Protein AF-A0A377M1M0-F1 (afdb_monomer)

Structure (mmCIF, N/CA/C/O backbone):
data_AF-A0A377M1M0-F1
#
_entry.id   AF-A0A377M1M0-F1
#
loop_
_atom_site.group_PDB
_atom_site.id
_atom_site.type_symbol
_atom_site.label_atom_id
_atom_site.label_alt_id
_atom_site.label_comp_id
_atom_site.label_asym_id
_atom_site.label_entity_id
_atom_site.label_seq_id
_atom_site.pdbx_PDB_ins_code
_atom_site.Cartn_x
_atom_site.Cartn_y
_atom_site.Cartn_z
_atom_site.occupancy
_atom_site.B_iso_or_equiv
_atom_site.auth_seq_id
_atom_site.auth_comp_id
_atom_site.auth_asym_id
_atom_site.auth_atom_id
_atom_site.pdbx_PDB_model_num
ATOM 1 N N . MET A 1 1 ? -0.284 17.470 27.346 1.00 36.12 1 MET A N 1
ATOM 2 C CA . MET A 1 1 ? -0.744 18.557 26.455 1.00 36.12 1 MET A CA 1
ATOM 3 C C . MET A 1 1 ? -0.262 18.228 25.042 1.00 36.12 1 MET A C 1
ATOM 5 O O . MET A 1 1 ? 0.861 18.524 24.699 1.00 36.12 1 MET A O 1
ATOM 9 N N . SER A 1 2 ? -0.933 17.340 24.313 1.00 43.78 2 SER A N 1
ATOM 10 C CA . SER A 1 2 ? -1.703 17.769 23.141 1.00 43.78 2 SER A CA 1
ATOM 11 C C . SER A 1 2 ? -2.743 16.694 22.801 1.00 43.78 2 SER A C 1
ATOM 13 O O . SER A 1 2 ? -2.502 15.784 22.018 1.00 43.78 2 SER A O 1
ATOM 15 N N . ARG A 1 3 ? -3.908 16.762 23.454 1.00 44.81 3 ARG A N 1
ATOM 16 C CA . ARG A 1 3 ? -5.092 15.951 23.111 1.00 44.81 3 ARG A CA 1
ATOM 17 C C . ARG A 1 3 ? -6.030 16.687 22.131 1.00 44.81 3 ARG A C 1
ATOM 19 O O . ARG A 1 3 ? -7.158 16.258 21.938 1.00 44.81 3 ARG A O 1
ATOM 26 N N . GLY A 1 4 ? -5.575 17.794 21.526 1.00 47.69 4 GLY A N 1
ATOM 27 C CA . GLY A 1 4 ? -6.423 18.719 20.755 1.00 47.69 4 GLY A CA 1
ATOM 28 C C . GLY A 1 4 ? -6.347 18.587 19.230 1.00 47.69 4 GLY A C 1
ATOM 29 O O . GLY A 1 4 ? -7.365 18.729 18.563 1.00 47.69 4 GLY A O 1
ATOM 30 N N . LEU A 1 5 ? -5.180 18.270 18.655 1.00 53.62 5 LEU A N 1
ATOM 31 C CA . LEU A 1 5 ? -5.014 18.240 17.189 1.00 53.62 5 LEU A CA 1
ATOM 32 C C . LEU A 1 5 ? -5.493 16.926 16.547 1.00 53.62 5 LEU A C 1
ATOM 34 O O . LEU A 1 5 ? -5.970 16.929 15.416 1.00 53.62 5 LEU A O 1
ATOM 38 N N . TRP A 1 6 ? -5.411 15.810 17.279 1.00 53.88 6 TRP A N 1
ATOM 39 C CA . TRP A 1 6 ? -5.625 14.465 16.725 1.00 53.88 6 TRP A CA 1
ATOM 40 C C . TRP A 1 6 ? -7.099 14.047 16.612 1.00 53.88 6 TRP A C 1
ATOM 42 O O . TRP A 1 6 ? -7.426 13.162 15.828 1.00 53.88 6 TRP A O 1
ATOM 52 N N . LYS A 1 7 ? -7.997 14.672 17.386 1.00 54.25 7 LYS A N 1
ATOM 53 C CA . LYS A 1 7 ? -9.420 14.290 17.451 1.00 54.25 7 LYS A CA 1
ATOM 54 C C . LYS A 1 7 ? -10.343 15.193 16.618 1.00 54.25 7 LYS A C 1
ATOM 56 O O . LYS A 1 7 ? -11.479 14.812 16.374 1.00 54.25 7 LYS A O 1
ATOM 61 N N . ASN A 1 8 ? -9.866 16.366 16.184 1.00 56.62 8 ASN A N 1
ATOM 62 C CA . ASN A 1 8 ? -10.703 17.381 15.529 1.00 56.62 8 ASN A CA 1
ATOM 63 C C . ASN A 1 8 ? -10.410 17.581 14.034 1.00 56.62 8 ASN A C 1
ATOM 65 O O . ASN A 1 8 ? -11.229 18.169 13.338 1.00 56.62 8 ASN A O 1
ATOM 69 N N . ASN A 1 9 ? -9.264 17.120 13.518 1.00 65.44 9 ASN A N 1
ATOM 70 C CA . ASN A 1 9 ? -8.882 17.412 12.138 1.00 65.44 9 ASN A CA 1
ATOM 71 C C . ASN A 1 9 ? -8.710 16.14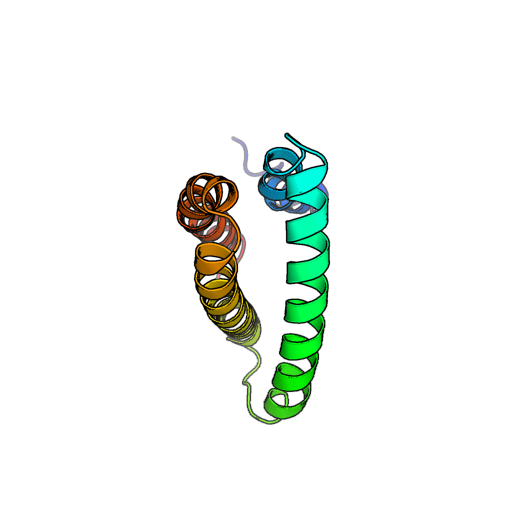2 11.291 1.00 65.44 9 ASN A C 1
ATOM 73 O O . ASN A 1 9 ? -7.625 15.565 11.216 1.00 65.44 9 ASN A O 1
ATOM 77 N N . SER A 1 10 ? -9.793 15.733 10.618 1.00 63.28 10 SER A N 1
ATOM 78 C CA . SER A 1 10 ? -9.780 14.643 9.623 1.00 63.28 10 SER A CA 1
ATOM 79 C C . SER A 1 10 ? -8.761 14.883 8.501 1.00 63.28 10 SER A C 1
ATOM 81 O O . SER A 1 10 ? -8.203 13.926 7.967 1.00 63.28 10 SER A O 1
ATOM 83 N N . ALA A 1 11 ? -8.446 16.147 8.188 1.00 66.00 11 ALA A N 1
ATOM 84 C CA . ALA A 1 11 ? -7.466 16.477 7.158 1.00 66.00 11 ALA A CA 1
ATOM 85 C C . ALA A 1 11 ? -6.055 15.980 7.510 1.00 66.00 11 ALA A C 1
ATOM 87 O O . ALA A 1 11 ? -5.318 15.571 6.618 1.00 66.00 11 ALA A O 1
ATOM 88 N N . LEU A 1 12 ? -5.690 15.943 8.799 1.00 64.69 12 LEU A N 1
ATOM 89 C CA . LEU A 1 12 ? -4.385 15.439 9.234 1.00 64.69 12 LEU A CA 1
ATOM 90 C C . LEU A 1 12 ? -4.282 13.920 9.018 1.00 64.69 12 LEU A C 1
ATOM 92 O O . LEU A 1 12 ? -3.269 13.429 8.530 1.00 64.69 12 LEU A O 1
ATOM 96 N N . VAL A 1 13 ? -5.360 13.181 9.306 1.00 65.44 13 VAL A N 1
ATOM 97 C CA . VAL A 1 13 ? -5.433 11.722 9.099 1.00 65.44 13 VAL A CA 1
ATOM 98 C C . VAL A 1 13 ? -5.330 11.376 7.612 1.00 65.44 13 VAL A C 1
ATOM 100 O O . VAL A 1 13 ? -4.635 10.431 7.240 1.00 65.44 13 VAL A O 1
ATOM 103 N N . GLN A 1 14 ? -5.961 12.175 6.750 1.00 68.31 14 GLN A N 1
ATOM 104 C CA . GLN A 1 14 ? -5.896 11.990 5.303 1.00 68.31 14 GLN A CA 1
ATOM 105 C C . GLN A 1 14 ? -4.513 12.349 4.736 1.00 68.31 14 GLN A C 1
ATOM 107 O O . GLN A 1 14 ? -4.010 11.625 3.882 1.00 68.31 14 GLN A O 1
ATOM 112 N N . LEU A 1 15 ? -3.848 13.389 5.259 1.00 67.81 15 LEU A N 1
ATOM 113 C CA . LEU A 1 15 ? -2.478 13.748 4.867 1.00 67.81 15 LEU A CA 1
ATOM 114 C C . LEU A 1 15 ? -1.460 12.648 5.211 1.00 67.81 15 LEU A C 1
ATOM 116 O O . LEU A 1 15 ? -0.605 12.322 4.390 1.00 67.81 15 LEU A O 1
ATOM 120 N N . LEU A 1 16 ? -1.560 12.046 6.402 1.00 65.56 16 LEU A N 1
ATOM 121 C CA . LEU A 1 16 ? -0.654 10.968 6.817 1.00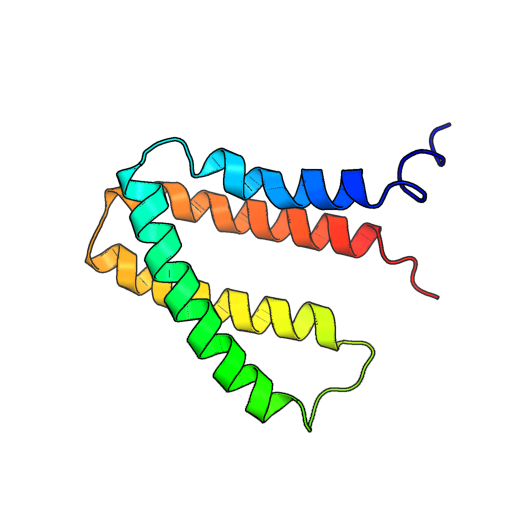 65.56 16 LEU A CA 1
ATOM 122 C C . LEU A 1 16 ? -0.872 9.678 6.007 1.00 65.56 16 LEU A C 1
ATOM 124 O O . LEU A 1 16 ? 0.091 8.960 5.739 1.00 65.56 16 LEU A O 1
ATOM 128 N N . GLY A 1 17 ? -2.102 9.411 5.556 1.00 67.81 17 GLY A N 1
ATOM 129 C CA . GLY A 1 17 ? -2.407 8.303 4.644 1.00 67.81 17 GLY A CA 1
ATOM 130 C C . GLY A 1 17 ? -1.907 8.508 3.205 1.00 67.81 17 GLY A C 1
ATOM 131 O O . GLY A 1 17 ? -1.783 7.537 2.463 1.00 67.81 17 GLY A O 1
ATOM 132 N N . LEU A 1 18 ? -1.591 9.749 2.812 1.00 70.12 18 LEU A N 1
ATOM 133 C CA . LEU A 1 18 ? -1.107 10.111 1.471 1.00 70.12 18 LEU A CA 1
ATOM 134 C C . LEU A 1 18 ? 0.427 10.081 1.337 1.00 70.12 18 LEU A C 1
ATOM 136 O O . LEU A 1 18 ? 0.933 10.067 0.218 1.00 70.12 18 LEU A O 1
ATOM 140 N N . CYS A 1 19 ? 1.182 10.018 2.438 1.00 71.00 19 CYS A N 1
ATOM 141 C CA . CYS A 1 19 ? 2.645 9.856 2.430 1.00 71.00 19 CYS A CA 1
ATOM 142 C C . CYS A 1 19 ? 3.175 8.774 1.446 1.00 71.00 19 CYS A C 1
ATOM 144 O O . CYS A 1 19 ? 4.110 9.073 0.698 1.00 71.00 19 CYS A O 1
ATOM 146 N N . PRO A 1 20 ? 2.576 7.565 1.329 1.00 66.81 20 PRO A N 1
ATOM 147 C CA . PRO A 1 20 ? 2.999 6.575 0.327 1.00 66.81 20 PRO A CA 1
ATOM 148 C C . PRO A 1 20 ? 2.842 7.039 -1.130 1.00 66.81 20 PRO A C 1
ATOM 150 O O . PRO A 1 20 ? 3.636 6.648 -1.984 1.00 66.81 20 PRO A O 1
ATOM 153 N N . LEU A 1 21 ? 1.846 7.879 -1.432 1.00 70.44 21 LEU A N 1
ATOM 154 C CA . LEU A 1 21 ? 1.644 8.430 -2.778 1.00 70.44 21 LEU A CA 1
ATOM 155 C C . LEU A 1 21 ? 2.723 9.457 -3.133 1.00 70.44 21 LEU A C 1
ATOM 157 O O . LEU A 1 21 ? 3.163 9.506 -4.276 1.00 70.44 21 LEU A O 1
ATOM 161 N N . LEU A 1 22 ? 3.192 10.229 -2.151 1.00 72.75 22 LEU A N 1
ATOM 162 C CA . LEU A 1 22 ? 4.301 11.170 -2.338 1.00 72.75 22 LEU A CA 1
ATOM 163 C C . LEU A 1 22 ? 5.652 10.454 -2.507 1.00 72.75 22 LEU A C 1
ATOM 165 O O . LEU A 1 22 ? 6.545 10.962 -3.180 1.00 72.75 22 LEU A O 1
ATOM 169 N N . ALA A 1 23 ? 5.809 9.258 -1.934 1.00 72.62 23 ALA A N 1
ATOM 170 C CA . ALA A 1 23 ? 7.027 8.462 -2.081 1.00 72.62 23 ALA A CA 1
ATOM 171 C C . ALA A 1 23 ? 7.168 7.817 -3.476 1.00 72.62 23 ALA A C 1
ATOM 173 O O . ALA A 1 23 ? 8.286 7.648 -3.963 1.00 72.62 23 ALA A O 1
ATOM 174 N N . VAL A 1 24 ? 6.058 7.467 -4.144 1.00 71.12 24 VAL A N 1
ATOM 175 C CA . VAL A 1 24 ? 6.097 6.771 -5.448 1.00 71.12 24 VAL A CA 1
ATOM 176 C C . VAL A 1 24 ? 6.288 7.707 -6.650 1.00 71.12 24 VAL A C 1
ATOM 178 O O . VAL A 1 24 ? 6.598 7.254 -7.751 1.00 71.12 24 VAL A O 1
ATOM 181 N N . THR A 1 25 ? 6.169 9.023 -6.458 1.00 75.19 25 THR A N 1
ATOM 182 C CA . THR A 1 25 ? 6.330 10.031 -7.523 1.00 75.19 25 THR A CA 1
ATOM 183 C C . THR A 1 25 ? 7.782 10.323 -7.920 1.00 75.19 25 THR A C 1
ATOM 185 O O . THR A 1 25 ? 8.023 11.216 -8.725 1.00 75.19 25 THR A O 1
ATOM 188 N N . SER A 1 26 ? 8.763 9.575 -7.407 1.00 78.00 26 SER A N 1
ATOM 189 C CA . SER A 1 26 ? 10.186 9.767 -7.729 1.00 78.00 26 SER A CA 1
ATOM 190 C C . SER A 1 26 ? 10.535 9.507 -9.202 1.00 78.00 26 SER A C 1
ATOM 192 O O . SER A 1 26 ? 11.560 9.984 -9.686 1.00 78.00 26 SER A O 1
ATOM 194 N N . THR A 1 27 ? 9.713 8.758 -9.945 1.00 79.62 27 THR A N 1
ATOM 195 C CA . THR A 1 27 ? 9.928 8.494 -11.378 1.00 79.62 27 THR A CA 1
ATOM 196 C C . THR A 1 27 ? 8.599 8.304 -12.110 1.00 79.62 27 THR A C 1
ATOM 198 O O . THR A 1 27 ? 7.757 7.515 -11.679 1.00 79.62 27 THR A O 1
ATOM 201 N N . ALA A 1 28 ? 8.425 8.975 -13.255 1.00 79.69 28 ALA A N 1
ATOM 202 C CA . ALA A 1 28 ? 7.188 8.924 -14.043 1.00 79.69 28 ALA A CA 1
ATOM 203 C C . ALA A 1 28 ? 6.843 7.502 -14.527 1.00 79.69 28 ALA A C 1
ATOM 205 O O . ALA A 1 28 ? 5.687 7.087 -14.482 1.00 79.69 28 ALA A O 1
ATOM 206 N N . THR A 1 29 ? 7.850 6.724 -14.923 1.00 80.00 29 THR A N 1
ATOM 207 C CA . THR A 1 29 ? 7.689 5.341 -15.396 1.00 80.00 29 THR A CA 1
ATOM 208 C C . THR A 1 29 ? 7.156 4.414 -14.298 1.00 80.00 29 THR A C 1
ATOM 210 O O . THR A 1 29 ? 6.299 3.571 -14.559 1.00 80.00 29 THR A O 1
ATOM 213 N N . ASN A 1 30 ? 7.598 4.617 -13.052 1.00 75.31 30 ASN A N 1
ATOM 214 C CA . ASN A 1 30 ? 7.165 3.821 -11.900 1.00 75.31 30 ASN A CA 1
ATOM 215 C C . ASN A 1 30 ? 5.734 4.180 -11.484 1.00 75.31 30 ASN A C 1
ATOM 217 O O . ASN A 1 30 ? 4.924 3.292 -11.219 1.00 75.31 30 ASN A O 1
ATOM 221 N N . ALA A 1 31 ? 5.408 5.476 -11.481 1.00 79.00 31 ALA A N 1
ATOM 222 C CA . ALA A 1 31 ? 4.072 5.964 -11.156 1.00 79.00 31 ALA A CA 1
ATOM 223 C C . ALA A 1 31 ? 3.014 5.480 -12.165 1.00 79.00 31 ALA A C 1
ATOM 225 O O . ALA A 1 31 ? 1.927 5.067 -11.761 1.00 79.00 31 ALA A O 1
ATOM 226 N N . LEU A 1 32 ? 3.339 5.461 -13.464 1.00 82.56 32 LEU A N 1
ATOM 227 C CA . LEU A 1 32 ? 2.444 4.946 -14.508 1.00 82.56 32 LEU A CA 1
ATOM 228 C C . LEU A 1 32 ? 2.214 3.434 -14.385 1.00 82.56 32 LEU A C 1
ATOM 230 O O . LEU A 1 32 ? 1.070 2.982 -14.464 1.00 82.56 32 LEU A O 1
ATOM 234 N N . GLY A 1 33 ? 3.273 2.657 -14.132 1.00 81.94 33 GLY A N 1
ATOM 235 C CA . GLY A 1 33 ? 3.160 1.213 -13.907 1.00 81.94 33 GLY A CA 1
ATOM 236 C C . GLY A 1 33 ? 2.310 0.879 -12.677 1.00 81.94 33 GLY A C 1
ATOM 237 O O . GLY A 1 33 ? 1.430 0.020 -12.743 1.00 81.94 33 GLY A O 1
ATOM 238 N N . LEU A 1 34 ? 2.505 1.609 -11.573 1.00 79.69 34 LEU A N 1
ATOM 239 C CA . LEU A 1 34 ? 1.714 1.430 -10.355 1.00 79.69 34 LEU A CA 1
ATOM 240 C C . LEU A 1 34 ? 0.254 1.883 -10.536 1.00 79.69 34 LEU A C 1
ATOM 242 O O . LEU A 1 34 ? -0.654 1.231 -10.024 1.00 79.69 34 LEU A O 1
ATOM 246 N N . GLY A 1 35 ? 0.002 2.965 -11.276 1.00 84.19 35 GLY A N 1
ATOM 247 C CA . GLY A 1 35 ? -1.348 3.467 -11.559 1.00 84.19 35 GLY A CA 1
ATOM 24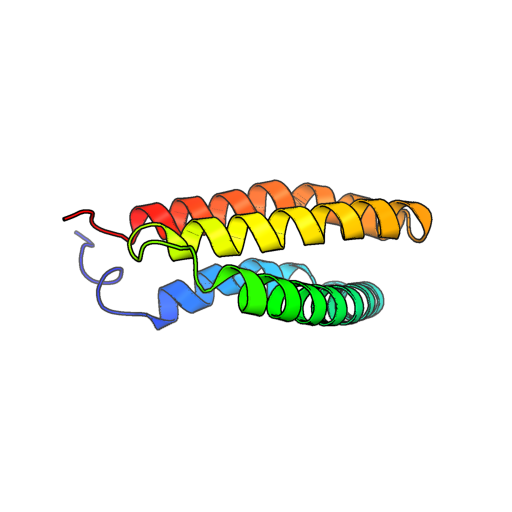8 C C . GLY A 1 35 ? -2.188 2.495 -12.394 1.00 84.19 35 GLY A C 1
ATOM 249 O O . GLY A 1 35 ? -3.346 2.227 -12.066 1.00 84.19 35 GLY A O 1
ATOM 250 N N . LEU A 1 36 ? -1.593 1.900 -13.432 1.00 84.75 36 LEU A N 1
ATOM 251 C CA . LEU A 1 36 ? -2.246 0.860 -14.239 1.00 84.75 36 LEU A CA 1
ATOM 252 C C . LEU A 1 36 ? -2.462 -0.433 -13.443 1.00 84.75 36 LEU A C 1
ATOM 254 O O . LEU A 1 36 ? -3.530 -1.039 -13.509 1.00 84.75 36 LEU A O 1
ATOM 258 N N . ALA A 1 37 ? -1.480 -0.836 -12.635 1.00 83.25 37 ALA A N 1
ATOM 259 C CA . ALA A 1 37 ? -1.619 -2.006 -11.775 1.00 83.25 37 ALA A CA 1
ATOM 260 C C . ALA A 1 37 ? -2.734 -1.822 -10.729 1.00 83.25 37 ALA A C 1
ATOM 262 O O . ALA A 1 37 ? -3.576 -2.700 -10.549 1.00 83.25 37 ALA A O 1
ATOM 263 N N . THR A 1 38 ? -2.781 -0.669 -10.055 1.00 83.56 38 THR A N 1
ATOM 264 C CA . THR A 1 38 ? -3.772 -0.395 -9.003 1.00 83.56 38 THR A CA 1
ATOM 265 C C . THR A 1 38 ? -5.183 -0.232 -9.551 1.00 83.56 38 THR A C 1
ATOM 267 O O . THR A 1 38 ? -6.113 -0.706 -8.908 1.00 83.56 38 THR A O 1
ATOM 270 N N . THR A 1 39 ? -5.368 0.353 -10.739 1.00 89.44 39 THR A N 1
ATOM 271 C CA . THR A 1 39 ? -6.695 0.414 -11.382 1.00 89.44 39 THR A CA 1
ATOM 272 C C . THR A 1 39 ? -7.248 -0.980 -11.667 1.00 89.44 39 THR A C 1
ATOM 274 O O . THR A 1 39 ? -8.389 -1.248 -11.293 1.00 89.44 39 THR A O 1
ATOM 277 N N . LEU A 1 40 ? -6.428 -1.892 -12.205 1.00 87.81 40 LEU A N 1
ATOM 278 C CA . LEU A 1 40 ? -6.807 -3.295 -12.419 1.00 87.81 40 LEU A CA 1
ATOM 279 C C . LEU A 1 40 ? -7.150 -4.018 -11.106 1.00 87.81 40 LEU A C 1
ATOM 281 O O . LEU A 1 40 ? -8.189 -4.682 -11.007 1.00 87.81 40 LEU A O 1
ATOM 285 N N . VAL A 1 41 ? -6.321 -3.848 -10.072 1.00 87.19 41 VAL A N 1
ATOM 286 C CA . VAL A 1 41 ? -6.562 -4.420 -8.736 1.00 87.19 41 VAL A CA 1
ATOM 287 C C . VAL A 1 41 ? -7.865 -3.901 -8.135 1.00 87.19 41 VAL A C 1
ATOM 289 O O . VAL A 1 41 ? -8.641 -4.688 -7.587 1.00 87.19 41 VAL A O 1
ATOM 292 N N . LEU A 1 42 ? -8.137 -2.597 -8.243 1.00 87.00 42 LEU A N 1
ATOM 293 C CA . LEU A 1 42 ? -9.340 -1.991 -7.678 1.00 87.00 42 LEU A CA 1
ATOM 294 C C . LEU A 1 42 ? -10.600 -2.519 -8.369 1.00 87.00 42 LEU A C 1
ATOM 296 O O . LEU A 1 42 ? -11.576 -2.828 -7.689 1.00 87.00 42 LEU A O 1
ATOM 300 N N . THR A 1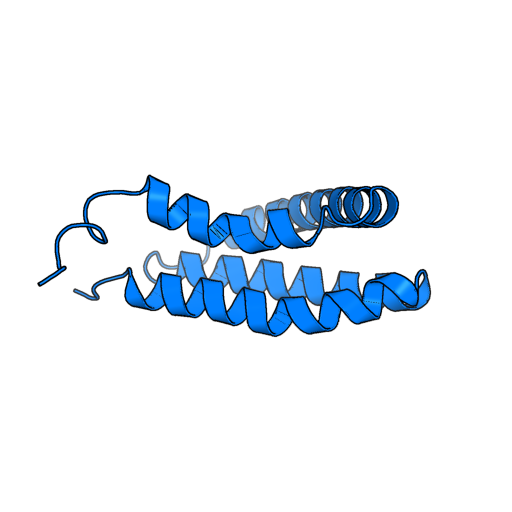 43 ? -10.571 -2.682 -9.697 1.00 91.38 43 THR A N 1
ATOM 301 C CA . THR A 1 43 ? -11.685 -3.284 -10.446 1.00 91.38 43 THR A CA 1
ATOM 302 C C . THR A 1 43 ? -11.960 -4.723 -10.020 1.00 91.38 43 THR A C 1
ATOM 304 O O . THR A 1 43 ? -13.113 -5.061 -9.752 1.00 91.38 43 THR A O 1
ATOM 307 N N . LEU A 1 44 ? -10.921 -5.554 -9.878 1.00 88.69 44 LEU A N 1
ATOM 308 C CA . LEU A 1 44 ? -11.064 -6.938 -9.409 1.00 88.69 44 LEU A CA 1
ATOM 309 C C . LEU A 1 44 ? -11.584 -6.996 -7.969 1.00 88.69 44 LEU A C 1
ATOM 311 O O . LEU A 1 44 ? -12.475 -7.781 -7.652 1.00 88.69 44 LEU A O 1
ATOM 315 N N . THR A 1 45 ? -11.066 -6.129 -7.100 1.00 86.56 45 THR A N 1
ATOM 316 C CA . THR A 1 45 ? -11.458 -6.095 -5.689 1.00 86.56 45 THR A CA 1
ATOM 317 C C . THR A 1 45 ? -12.898 -5.617 -5.522 1.00 86.56 45 THR A C 1
ATOM 319 O O . THR A 1 45 ? -13.641 -6.210 -4.746 1.00 86.56 45 THR A O 1
ATOM 322 N N . ASN A 1 46 ? -13.342 -4.611 -6.282 1.00 88.44 46 ASN A N 1
ATOM 323 C CA . ASN A 1 46 ? -14.745 -4.189 -6.277 1.00 88.44 46 ASN A CA 1
ATOM 324 C C . ASN A 1 46 ? -15.686 -5.310 -6.733 1.00 88.44 46 ASN A C 1
ATOM 326 O O . ASN A 1 46 ? -16.767 -5.461 -6.160 1.00 88.44 46 ASN A O 1
ATOM 330 N N . LEU A 1 47 ? -15.267 -6.123 -7.710 1.00 87.94 47 LEU A N 1
ATOM 331 C CA . LEU A 1 47 ? -16.020 -7.307 -8.123 1.00 87.94 47 LEU A CA 1
ATOM 332 C C . LEU A 1 47 ? -16.155 -8.311 -6.967 1.00 87.94 47 LEU A C 1
ATOM 334 O O . LEU A 1 47 ? -17.264 -8.736 -6.654 1.00 87.94 47 LEU A O 1
ATOM 338 N N . SER A 1 48 ? -15.047 -8.627 -6.290 1.00 84.75 48 SER A N 1
ATOM 339 C CA . SER A 1 48 ? -15.013 -9.559 -5.153 1.00 84.75 48 SER A CA 1
ATOM 340 C C . SER A 1 48 ? -15.792 -9.056 -3.932 1.00 84.75 48 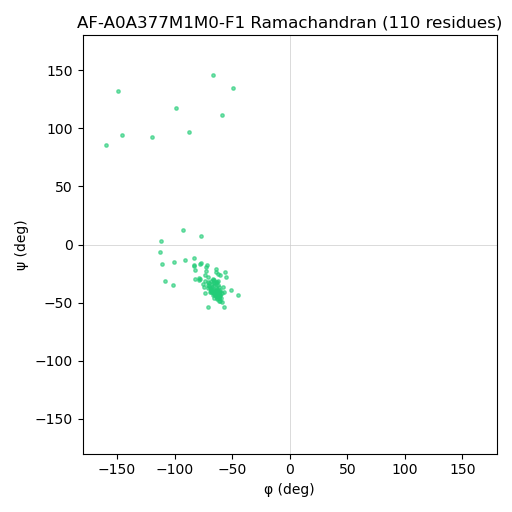SER A C 1
ATOM 342 O O . SER A 1 48 ? -16.488 -9.820 -3.264 1.00 84.75 48 SER A O 1
ATOM 344 N N . ILE A 1 49 ? -15.714 -7.758 -3.626 1.00 84.00 49 ILE A N 1
ATOM 345 C CA . ILE A 1 49 ? -16.440 -7.150 -2.501 1.00 84.00 49 ILE A CA 1
ATOM 346 C C . ILE A 1 49 ? -17.949 -7.159 -2.766 1.00 84.00 49 ILE A C 1
ATOM 348 O O . ILE A 1 49 ? -18.729 -7.383 -1.838 1.00 84.00 49 ILE A O 1
ATOM 352 N N . SER A 1 50 ? -18.372 -6.963 -4.018 1.00 82.88 50 SER A N 1
ATOM 353 C CA . SER A 1 50 ? -19.786 -7.015 -4.404 1.00 82.88 50 SER A CA 1
ATOM 354 C C . SER A 1 50 ? -20.433 -8.362 -4.048 1.00 82.88 50 SER A C 1
ATOM 356 O O . SER A 1 50 ? -21.532 -8.394 -3.490 1.00 82.88 50 SER A O 1
ATOM 358 N N . THR A 1 51 ? -19.725 -9.474 -4.265 1.00 76.88 51 THR A N 1
ATOM 359 C CA . THR A 1 51 ? -20.173 -10.828 -3.896 1.00 76.88 51 THR A CA 1
ATOM 360 C C . THR A 1 51 ? -20.098 -11.099 -2.391 1.00 76.88 51 THR A C 1
ATOM 362 O O . THR A 1 51 ? -20.988 -11.748 -1.840 1.00 76.88 51 THR A O 1
ATOM 365 N N . LEU A 1 52 ? -19.086 -10.570 -1.698 1.00 73.81 52 LEU A N 1
ATOM 366 C CA . LEU A 1 52 ? -18.874 -10.782 -0.257 1.00 73.81 52 LEU A CA 1
ATOM 367 C C . LEU A 1 52 ? -19.790 -9.933 0.644 1.00 73.81 52 LEU A C 1
ATOM 369 O O . LEU A 1 52 ? -19.986 -10.267 1.814 1.00 73.81 52 LEU A O 1
ATOM 373 N N . ARG A 1 53 ? -20.415 -8.876 0.106 1.00 67.75 53 ARG A N 1
ATOM 374 C CA . ARG A 1 53 ? -21.229 -7.904 0.862 1.00 67.75 53 ARG A CA 1
ATOM 375 C C . ARG A 1 53 ? -22.385 -8.520 1.664 1.00 67.75 53 ARG A C 1
ATOM 377 O O . ARG A 1 53 ? -22.839 -7.907 2.625 1.00 67.75 53 ARG A O 1
ATOM 384 N N . ARG A 1 54 ? -22.873 -9.709 1.289 1.00 66.62 54 ARG A N 1
ATOM 385 C CA . ARG A 1 54 ? -23.976 -10.398 1.988 1.00 66.62 54 ARG A CA 1
ATOM 386 C C . ARG A 1 54 ? -23.568 -11.092 3.295 1.00 66.62 54 ARG A C 1
ATOM 388 O O . ARG A 1 54 ? -24.457 -11.408 4.075 1.00 66.62 54 ARG A O 1
ATOM 395 N N . TRP A 1 55 ? -22.275 -11.318 3.543 1.00 64.62 55 TRP A N 1
ATOM 396 C CA . TRP A 1 55 ? -21.806 -12.196 4.628 1.00 64.62 55 TRP A CA 1
ATOM 397 C C . TRP A 1 55 ? -21.064 -11.477 5.773 1.00 64.62 55 TRP A C 1
ATOM 399 O O . TRP A 1 55 ? -20.733 -12.118 6.766 1.00 64.62 55 TRP A O 1
ATOM 409 N N . THR A 1 56 ? -20.779 -10.170 5.681 1.00 69.62 56 THR A N 1
ATOM 410 C CA . THR A 1 56 ? -19.853 -9.496 6.620 1.00 69.62 56 THR A CA 1
ATOM 411 C C . THR A 1 56 ? -20.559 -8.726 7.757 1.00 69.62 56 THR A C 1
ATOM 413 O O . THR A 1 56 ? -21.239 -7.735 7.474 1.00 69.62 56 THR A O 1
ATOM 416 N N . PRO A 1 57 ? -20.357 -9.094 9.044 1.00 60.47 57 PRO A N 1
ATOM 417 C CA . PRO A 1 57 ? -20.830 -8.318 10.195 1.00 60.47 57 PRO A CA 1
ATOM 418 C C . PRO A 1 57 ? -20.115 -6.956 10.312 1.00 60.47 57 PRO A C 1
ATOM 420 O O . PRO A 1 57 ? -18.941 -6.801 9.968 1.00 60.47 57 PRO A O 1
ATOM 423 N N . SER A 1 58 ? -20.844 -5.941 10.783 1.00 64.19 58 SER A N 1
ATOM 424 C CA . SER A 1 58 ? -20.504 -4.509 10.681 1.00 64.19 58 SER A CA 1
ATOM 425 C C . SER A 1 58 ? -19.240 -4.073 11.432 1.00 64.19 58 SER A C 1
ATOM 427 O O . SER A 1 58 ? -18.627 -3.075 11.046 1.00 64.19 58 SER A O 1
ATOM 429 N N . GLU A 1 59 ? -18.820 -4.814 12.456 1.00 70.19 59 GLU A N 1
ATOM 430 C CA . GLU A 1 59 ? -17.723 -4.421 13.348 1.00 70.19 59 GLU A CA 1
ATOM 431 C C . GLU A 1 59 ? -16.325 -4.643 12.743 1.00 70.19 59 GLU A C 1
ATOM 433 O O . GLU A 1 59 ? -15.406 -3.859 12.986 1.00 70.19 59 GLU A O 1
ATOM 438 N N . ILE A 1 60 ? -16.185 -5.645 11.867 1.00 73.62 60 ILE A N 1
ATOM 439 C CA . ILE A 1 60 ? -14.902 -6.089 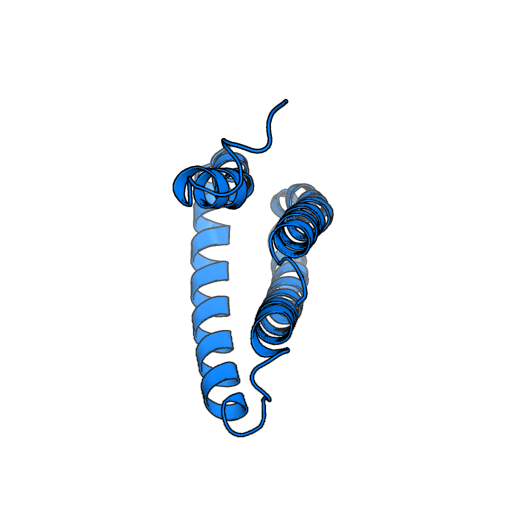11.288 1.00 73.62 60 ILE A CA 1
ATOM 440 C C . ILE A 1 60 ? -14.759 -5.798 9.787 1.00 73.62 60 ILE A C 1
ATOM 442 O O . ILE A 1 60 ? -13.743 -6.138 9.181 1.00 73.62 60 ILE A O 1
ATOM 446 N N . ARG A 1 61 ? -15.740 -5.127 9.164 1.00 73.62 61 ARG A N 1
ATOM 447 C CA . ARG A 1 61 ? -15.744 -4.900 7.705 1.00 73.62 61 ARG A CA 1
ATOM 448 C C . ARG A 1 61 ? -14.503 -4.153 7.200 1.00 73.62 61 ARG A C 1
ATOM 450 O O . ARG A 1 61 ? -14.016 -4.432 6.113 1.00 73.62 61 ARG A O 1
ATOM 457 N N . ILE A 1 62 ? -14.000 -3.194 7.982 1.00 77.19 62 ILE A N 1
ATOM 458 C CA . ILE A 1 62 ? -12.928 -2.286 7.551 1.00 77.19 62 ILE A CA 1
ATOM 459 C C . ILE A 1 62 ? -11.577 -3.016 7.440 1.00 77.19 62 ILE A C 1
ATOM 461 O 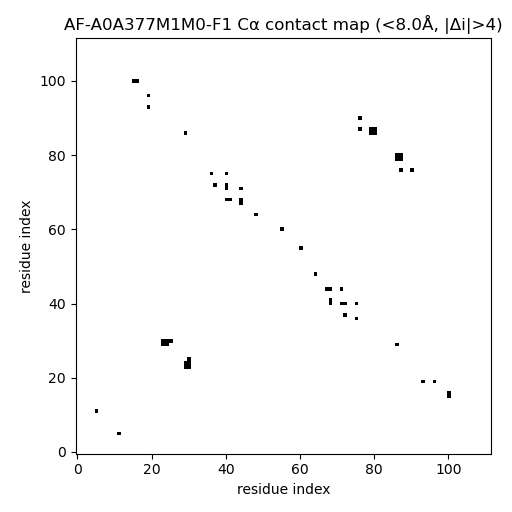O . ILE A 1 62 ? -11.001 -2.989 6.352 1.00 77.19 62 ILE A O 1
ATOM 465 N N . PRO A 1 63 ? -11.086 -3.727 8.476 1.00 77.88 63 PRO A N 1
ATOM 466 C CA . PRO A 1 63 ? -9.853 -4.509 8.354 1.00 77.88 63 PRO A CA 1
ATOM 467 C C . PRO A 1 63 ? -9.959 -5.662 7.341 1.00 77.88 63 PRO A C 1
ATOM 469 O O . PRO A 1 63 ? -8.980 -5.947 6.654 1.00 77.88 63 PRO A O 1
ATOM 472 N N . ILE A 1 64 ? -11.136 -6.281 7.180 1.00 79.88 64 ILE A N 1
ATOM 473 C CA . ILE A 1 64 ? -11.355 -7.350 6.187 1.00 79.88 64 ILE A CA 1
ATOM 474 C C . ILE A 1 64 ? -11.161 -6.845 4.755 1.00 79.88 64 ILE A C 1
ATOM 476 O O . ILE A 1 64 ? -10.453 -7.480 3.976 1.00 79.88 64 ILE A O 1
ATOM 480 N N . TYR A 1 65 ? -11.746 -5.698 4.398 1.00 77.94 65 TYR A N 1
ATOM 481 C CA . TYR A 1 65 ? -11.580 -5.156 3.048 1.00 77.94 65 TYR A CA 1
ATOM 482 C C . TYR A 1 65 ? -10.121 -4.791 2.749 1.00 77.94 65 TYR A C 1
ATOM 484 O O . TYR A 1 65 ? -9.646 -5.064 1.649 1.00 77.94 65 TYR A O 1
ATOM 492 N N . VAL A 1 66 ? -9.386 -4.253 3.729 1.00 80.00 66 VAL A N 1
ATOM 493 C CA . VAL A 1 66 ? -7.954 -3.939 3.574 1.00 80.00 66 VAL A CA 1
ATOM 494 C C . VAL A 1 66 ? -7.112 -5.208 3.408 1.00 80.00 66 VAL A C 1
ATOM 496 O O . VAL A 1 66 ? -6.231 -5.230 2.554 1.00 80.00 66 VAL A O 1
ATOM 499 N N . MET A 1 67 ? -7.405 -6.280 4.153 1.00 81.75 67 MET A N 1
ATOM 500 C CA . MET A 1 67 ? -6.737 -7.579 3.982 1.00 81.75 67 MET A CA 1
ATOM 501 C C . MET A 1 67 ? -6.957 -8.168 2.583 1.00 81.75 67 MET A C 1
ATOM 503 O O . MET A 1 67 ? -6.000 -8.622 1.962 1.00 81.75 67 MET A O 1
ATOM 507 N N . ILE A 1 68 ? -8.187 -8.113 2.057 1.00 84.31 68 ILE A N 1
ATOM 508 C CA . ILE A 1 68 ? -8.497 -8.599 0.701 1.00 84.31 68 ILE A CA 1
ATOM 509 C C . ILE A 1 68 ? -7.683 -7.825 -0.342 1.00 84.31 68 ILE A C 1
ATOM 511 O O . ILE A 1 68 ? -7.035 -8.433 -1.193 1.00 84.31 68 ILE A O 1
ATOM 515 N N . ILE A 1 69 ? -7.672 -6.490 -0.256 1.00 84.25 69 ILE A N 1
ATOM 516 C CA . ILE A 1 69 ? -6.893 -5.641 -1.168 1.00 84.25 69 ILE A CA 1
ATOM 517 C C . ILE A 1 69 ? -5.398 -5.969 -1.048 1.00 84.25 69 ILE A C 1
ATOM 519 O O . ILE A 1 69 ? -4.727 -6.114 -2.068 1.00 84.25 69 ILE A O 1
ATOM 523 N N . ALA A 1 70 ? -4.877 -6.146 0.171 1.00 82.81 70 ALA A N 1
ATOM 524 C CA . ALA A 1 70 ? -3.473 -6.476 0.407 1.00 82.81 70 ALA A CA 1
ATOM 525 C C . ALA A 1 70 ? -3.067 -7.794 -0.267 1.00 82.81 70 ALA A C 1
ATOM 527 O O . ALA A 1 70 ? -2.054 -7.832 -0.963 1.00 82.81 70 ALA A O 1
ATOM 528 N N . SER A 1 71 ? -3.878 -8.848 -0.140 1.00 84.94 71 SER A N 1
ATOM 529 C CA . SER A 1 71 ? -3.609 -10.133 -0.794 1.00 84.94 71 SER A CA 1
ATOM 530 C C . SER A 1 71 ? -3.596 -10.026 -2.322 1.00 84.94 71 SER A C 1
ATOM 532 O O . SER A 1 71 ? -2.707 -10.584 -2.962 1.00 84.94 71 SER A O 1
ATOM 534 N N . VAL A 1 72 ? -4.532 -9.278 -2.921 1.00 85.88 72 VAL A N 1
ATOM 535 C CA . VAL A 1 72 ? -4.562 -9.074 -4.382 1.00 85.88 72 VAL A CA 1
ATOM 536 C C . VAL A 1 72 ? -3.339 -8.277 -4.847 1.00 85.88 72 VAL A C 1
ATOM 538 O O . VAL A 1 72 ? -2.698 -8.648 -5.831 1.00 85.88 72 VAL A O 1
ATOM 541 N N . VAL A 1 73 ? -2.964 -7.221 -4.116 1.00 81.94 73 VAL A N 1
ATOM 542 C CA . VAL A 1 73 ? -1.762 -6.427 -4.409 1.00 81.94 73 VAL A CA 1
ATOM 543 C C . VAL A 1 73 ? -0.499 -7.284 -4.319 1.00 81.94 73 VAL A C 1
ATOM 545 O O . VAL A 1 73 ? 0.360 -7.151 -5.185 1.00 81.94 73 VAL A O 1
ATOM 548 N N . SER A 1 74 ? -0.386 -8.188 -3.339 1.00 84.81 74 SER A N 1
ATOM 549 C CA . SER A 1 74 ? 0.757 -9.105 -3.217 1.00 84.81 74 SER A CA 1
ATOM 550 C C . SER A 1 74 ? 0.910 -10.031 -4.428 1.00 84.81 74 SER A C 1
ATOM 552 O O . SER A 1 74 ? 2.027 -10.226 -4.906 1.00 84.81 74 SER A O 1
ATOM 554 N N . ILE A 1 75 ? -0.195 -10.553 -4.969 1.00 84.81 75 ILE A N 1
ATOM 555 C CA . ILE A 1 75 ? -0.172 -11.390 -6.181 1.00 84.81 75 ILE A CA 1
ATOM 556 C C . ILE A 1 75 ? 0.313 -10.571 -7.385 1.00 84.81 75 ILE A C 1
ATOM 558 O O . ILE A 1 75 ? 1.177 -11.018 -8.138 1.00 84.81 75 ILE A O 1
ATOM 562 N N . VAL A 1 76 ? -0.186 -9.342 -7.541 1.00 81.88 76 VAL A N 1
ATOM 563 C CA . VAL A 1 76 ? 0.266 -8.429 -8.605 1.00 81.88 76 VAL A CA 1
ATOM 564 C C . VAL A 1 76 ? 1.737 -8.052 -8.436 1.00 81.88 76 VAL A C 1
ATOM 566 O O . VAL A 1 76 ? 2.458 -7.933 -9.422 1.00 81.88 76 VAL A O 1
ATOM 569 N N . GLN A 1 77 ? 2.209 -7.933 -7.198 1.00 76.69 77 GLN A N 1
ATOM 570 C CA . GLN A 1 77 ? 3.613 -7.695 -6.877 1.00 76.69 77 GLN A CA 1
ATOM 571 C C . GLN A 1 77 ? 4.506 -8.810 -7.428 1.00 76.69 77 GLN A C 1
ATOM 573 O O . GLN A 1 77 ? 5.467 -8.528 -8.141 1.00 76.69 77 GLN A O 1
ATOM 578 N N . MET A 1 78 ? 4.142 -10.070 -7.175 1.00 76.94 78 MET A N 1
ATOM 579 C CA . MET A 1 78 ? 4.847 -11.229 -7.732 1.00 76.94 78 MET A CA 1
ATOM 58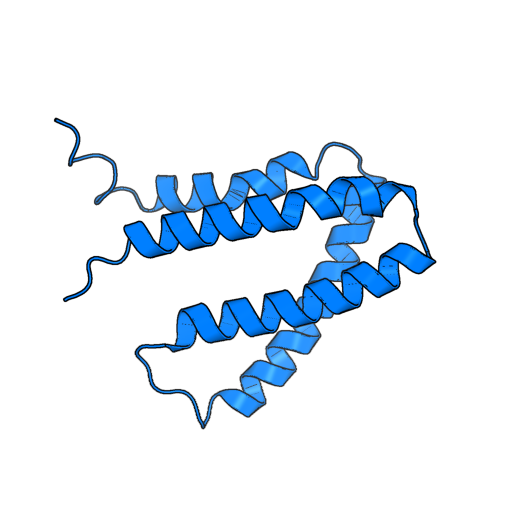0 C C . MET A 1 78 ? 4.780 -11.273 -9.264 1.00 76.94 78 MET A C 1
ATOM 582 O O . MET A 1 78 ? 5.760 -11.644 -9.903 1.00 76.94 78 MET A O 1
ATOM 586 N N . LEU A 1 79 ? 3.665 -10.844 -9.862 1.00 78.81 79 LEU A N 1
ATOM 587 C CA . LEU A 1 79 ? 3.512 -10.773 -11.317 1.00 78.81 79 LEU A CA 1
ATOM 588 C C . LEU A 1 79 ? 4.418 -9.696 -11.946 1.00 78.81 79 LEU A C 1
ATOM 590 O O . LEU A 1 79 ? 5.026 -9.923 -12.989 1.00 78.81 79 LEU A O 1
ATOM 594 N N . ILE A 1 80 ? 4.558 -8.544 -11.283 1.00 72.31 80 ILE A N 1
ATOM 595 C CA . ILE A 1 80 ? 5.449 -7.449 -11.697 1.00 72.31 80 ILE A CA 1
ATOM 596 C C . ILE A 1 80 ? 6.924 -7.824 -11.518 1.00 72.31 80 ILE A C 1
ATOM 598 O O . ILE A 1 80 ? 7.740 -7.428 -12.349 1.00 72.31 80 ILE A O 1
ATOM 602 N N . ASN A 1 81 ? 7.270 -8.626 -10.501 1.00 69.94 81 ASN A N 1
ATOM 603 C CA . ASN A 1 81 ? 8.627 -9.165 -10.315 1.00 69.94 81 ASN A CA 1
ATOM 604 C C . ASN A 1 81 ? 9.167 -9.832 -11.583 1.00 69.94 81 ASN A C 1
ATOM 606 O O . ASN A 1 81 ? 10.340 -9.702 -11.919 1.00 69.94 81 ASN A O 1
ATOM 610 N N . ALA A 1 82 ? 8.288 -10.549 -12.286 1.00 67.69 82 ALA A N 1
ATOM 611 C CA . ALA A 1 82 ? 8.637 -11.282 -13.491 1.00 67.69 82 ALA A CA 1
ATOM 612 C C . ALA A 1 82 ? 8.886 -10.367 -14.706 1.00 67.69 82 ALA A C 1
ATOM 614 O O . ALA A 1 82 ? 9.540 -10.794 -15.652 1.00 67.69 82 ALA A O 1
ATOM 615 N N . TYR A 1 83 ? 8.397 -9.120 -14.685 1.00 61.28 83 TYR A N 1
ATOM 616 C CA . TYR A 1 83 ? 8.489 -8.169 -15.800 1.00 61.28 83 TYR A CA 1
ATOM 617 C C . TYR A 1 83 ? 9.467 -7.003 -15.560 1.00 61.28 83 TYR A C 1
ATOM 619 O O . TYR A 1 83 ? 10.047 -6.504 -16.523 1.00 61.28 83 TYR A O 1
ATOM 627 N N . ALA A 1 84 ? 9.662 -6.540 -14.317 1.00 57.69 84 ALA A N 1
ATOM 628 C CA . ALA A 1 84 ? 10.461 -5.346 -14.017 1.00 57.69 84 ALA A CA 1
ATOM 629 C C . ALA A 1 84 ? 11.227 -5.450 -12.680 1.00 57.69 84 ALA A C 1
ATOM 631 O O . ALA A 1 84 ? 10.730 -5.069 -11.619 1.00 57.69 84 ALA A O 1
ATOM 632 N N . PHE A 1 85 ? 12.492 -5.882 -12.745 1.00 51.94 85 PHE A N 1
ATOM 633 C CA . PHE A 1 85 ? 13.380 -6.063 -11.581 1.00 51.94 85 PHE A CA 1
ATOM 634 C C . PHE A 1 85 ? 13.666 -4.751 -10.811 1.00 51.94 85 PHE A C 1
ATOM 636 O O . PHE A 1 85 ? 13.903 -4.769 -9.606 1.00 51.94 85 PHE A O 1
ATOM 643 N N . GLY A 1 86 ? 13.576 -3.590 -11.477 1.00 57.69 86 GLY A N 1
ATOM 644 C CA . GLY A 1 86 ? 13.788 -2.273 -10.855 1.00 57.69 86 GLY A CA 1
ATOM 645 C C . GLY A 1 86 ? 12.652 -1.802 -9.935 1.00 57.69 86 GLY A C 1
ATOM 646 O O . GLY A 1 86 ? 12.900 -1.058 -8.990 1.00 57.69 86 GLY A O 1
ATOM 647 N N . LEU A 1 87 ? 11.414 -2.262 -10.157 1.00 55.41 87 LEU A N 1
ATOM 648 C CA . LEU A 1 87 ? 10.258 -1.906 -9.317 1.00 55.41 87 LEU A CA 1
ATOM 649 C C . LEU A 1 87 ? 10.222 -2.707 -8.010 1.00 55.41 87 LEU A C 1
ATOM 651 O O . LEU A 1 87 ? 9.709 -2.230 -6.996 1.00 55.41 87 LEU A O 1
ATOM 655 N N . TYR A 1 88 ? 10.774 -3.921 -8.020 1.00 56.25 88 TYR A N 1
ATOM 656 C CA . TYR A 1 88 ? 10.683 -4.850 -6.897 1.00 56.25 88 TYR A CA 1
ATOM 657 C C . TYR A 1 88 ? 11.425 -4.349 -5.650 1.00 56.25 88 TYR A C 1
ATOM 659 O O . TYR A 1 88 ? 10.957 -4.525 -4.525 1.00 56.25 88 TYR A O 1
ATOM 667 N N . GLN A 1 89 ? 12.535 -3.628 -5.845 1.00 60.91 89 GLN A N 1
ATOM 668 C CA . GLN A 1 89 ? 13.319 -3.050 -4.753 1.00 60.91 89 GLN A CA 1
ATOM 669 C C . GLN A 1 89 ? 12.552 -1.953 -3.988 1.00 60.91 89 GLN A C 1
ATOM 671 O O . GLN A 1 89 ? 12.727 -1.814 -2.779 1.00 60.91 89 GLN A O 1
ATOM 676 N N . SER A 1 90 ? 11.651 -1.215 -4.651 1.00 60.47 90 SER A N 1
ATOM 677 C CA . SER A 1 90 ? 10.768 -0.245 -3.984 1.00 60.47 90 SER A CA 1
ATOM 678 C C . SER A 1 90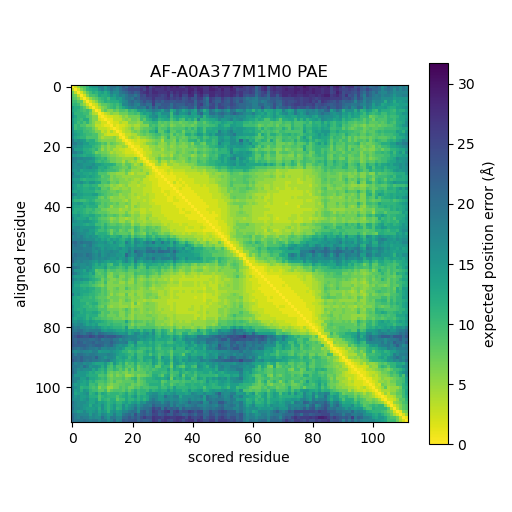 ? 9.577 -0.905 -3.283 1.00 60.47 90 SER A C 1
ATOM 680 O O . SER A 1 90 ? 9.130 -0.405 -2.254 1.00 60.47 90 SER A O 1
ATOM 682 N N . LEU A 1 91 ? 9.078 -2.037 -3.790 1.00 58.94 91 LEU A N 1
ATOM 683 C CA . LEU A 1 91 ? 7.929 -2.771 -3.236 1.00 58.94 91 LEU A CA 1
ATOM 684 C C . LEU A 1 91 ? 8.210 -3.389 -1.854 1.00 58.94 91 LEU A C 1
ATOM 686 O O . LEU A 1 91 ? 7.309 -3.428 -1.017 1.00 58.94 91 LEU A O 1
ATOM 690 N N . GLY A 1 92 ? 9.460 -3.754 -1.548 1.00 59.81 92 GLY A N 1
ATOM 691 C CA . GLY A 1 92 ? 9.852 -4.223 -0.209 1.00 59.81 92 GLY A CA 1
ATOM 692 C C . GLY A 1 92 ? 9.621 -3.198 0.916 1.00 59.81 92 GLY A C 1
ATOM 693 O O . GLY A 1 92 ? 9.362 -3.577 2.055 1.00 59.81 92 GLY A O 1
ATOM 694 N N . ILE A 1 93 ? 9.634 -1.898 0.593 1.00 66.81 93 ILE A N 1
ATOM 695 C CA . ILE A 1 93 ? 9.355 -0.791 1.527 1.00 66.81 93 ILE A CA 1
ATOM 696 C C . ILE A 1 93 ? 7.845 -0.544 1.695 1.00 66.81 93 ILE A C 1
ATOM 698 O O . ILE A 1 93 ? 7.417 0.039 2.693 1.00 66.81 93 ILE A O 1
ATOM 702 N N . PHE A 1 94 ? 7.002 -1.040 0.784 1.00 63.94 94 PHE A N 1
ATOM 703 C CA . PHE A 1 94 ? 5.553 -0.878 0.904 1.00 63.94 94 PHE A CA 1
ATOM 704 C C . PHE A 1 94 ? 4.952 -1.727 2.029 1.00 63.94 94 PHE A C 1
ATOM 706 O O . PHE A 1 94 ? 4.019 -1.260 2.671 1.00 63.94 94 PHE A O 1
ATOM 713 N N . ILE A 1 95 ? 5.492 -2.915 2.336 1.00 69.12 95 ILE A N 1
ATOM 714 C CA . ILE A 1 95 ? 5.025 -3.741 3.468 1.00 69.12 95 ILE A CA 1
ATOM 715 C C . ILE A 1 95 ? 5.107 -2.968 4.803 1.00 69.12 95 ILE A C 1
ATOM 717 O O . ILE A 1 95 ? 4.075 -2.842 5.470 1.00 69.12 95 ILE A O 1
ATOM 721 N N . PRO A 1 96 ? 6.262 -2.395 5.206 1.00 71.00 96 PRO A N 1
ATOM 722 C CA . PRO A 1 96 ? 6.341 -1.610 6.437 1.00 71.00 96 PRO A CA 1
ATOM 723 C C . PRO A 1 96 ? 5.525 -0.308 6.372 1.00 71.00 96 PRO A C 1
ATOM 725 O O . PRO A 1 96 ? 4.973 0.106 7.394 1.00 71.00 96 PRO A O 1
ATOM 728 N N . LEU A 1 97 ? 5.371 0.313 5.191 1.00 70.50 97 LEU A N 1
ATOM 729 C CA . LEU A 1 97 ? 4.502 1.488 5.032 1.00 70.50 97 LEU A CA 1
ATOM 730 C C . LEU A 1 97 ? 3.006 1.153 5.197 1.00 70.50 97 LEU A C 1
ATOM 732 O O . LEU A 1 97 ? 2.266 1.904 5.827 1.00 70.50 97 LEU A O 1
ATOM 736 N N . ILE A 1 98 ? 2.543 0.011 4.690 1.00 72.25 98 ILE A N 1
ATOM 737 C CA . ILE A 1 98 ? 1.159 -0.448 4.874 1.00 72.25 98 ILE A CA 1
ATOM 738 C C . ILE A 1 98 ? 0.916 -0.747 6.357 1.00 72.25 98 ILE A C 1
ATOM 740 O O . ILE A 1 98 ? -0.065 -0.265 6.925 1.00 72.25 98 ILE A O 1
ATOM 744 N N . VAL A 1 99 ? 1.843 -1.454 7.013 1.00 68.81 99 VAL A N 1
ATOM 745 C CA . VAL A 1 99 ? 1.756 -1.765 8.448 1.00 68.81 99 VAL A CA 1
ATOM 746 C C . VAL A 1 99 ? 1.690 -0.497 9.301 1.00 68.81 99 VAL A C 1
ATOM 748 O O . VAL A 1 99 ? 0.869 -0.444 10.214 1.00 68.81 99 VAL A O 1
ATOM 751 N N . THR A 1 100 ? 2.480 0.544 9.000 1.00 71.62 100 THR A N 1
ATOM 752 C CA . THR A 1 100 ? 2.394 1.808 9.754 1.00 71.62 100 THR A CA 1
ATOM 753 C C . THR A 1 100 ? 1.042 2.497 9.543 1.00 71.62 100 THR A C 1
ATOM 755 O O . THR A 1 100 ? 0.415 2.927 10.505 1.00 71.62 100 THR A O 1
ATOM 758 N N . THR A 1 101 ? 0.501 2.526 8.318 1.00 70.00 101 THR A N 1
ATOM 759 C CA . THR A 1 101 ? -0.820 3.144 8.088 1.00 70.00 101 THR A CA 1
ATOM 760 C C . THR A 1 101 ? -1.942 2.444 8.861 1.00 70.00 101 THR A C 1
ATOM 762 O O . THR A 1 101 ? -2.770 3.125 9.468 1.00 70.00 101 THR A O 1
ATOM 765 N N . VAL A 1 102 ? -1.955 1.105 8.915 1.00 63.31 102 VAL A N 1
ATOM 766 C CA . VAL A 1 102 ? -2.990 0.359 9.654 1.00 63.31 102 VAL A CA 1
ATOM 767 C C . VAL A 1 102 ? -2.793 0.404 11.167 1.00 63.31 102 VAL A C 1
ATOM 769 O O . VAL A 1 102 ? -3.783 0.458 11.895 1.00 63.31 102 VAL A O 1
ATOM 772 N N . SER A 1 103 ? -1.552 0.431 11.664 1.00 57.66 103 SER A N 1
ATOM 773 C CA . SER A 1 103 ? -1.289 0.568 13.100 1.00 57.66 103 SER A CA 1
ATOM 774 C C . SER A 1 103 ? -1.674 1.960 13.609 1.00 57.66 103 SER A C 1
ATOM 776 O O . SER A 1 103 ? -2.302 2.068 14.661 1.00 57.66 103 SER A O 1
ATOM 778 N N . TRP A 1 104 ? -1.445 3.018 12.822 1.00 54.97 104 TRP A N 1
ATOM 779 C CA . TRP A 1 104 ? -1.961 4.361 13.118 1.00 54.97 104 TRP A CA 1
ATOM 780 C C . TRP A 1 104 ? -3.492 4.449 13.033 1.00 54.97 104 TRP A C 1
ATOM 782 O O . TRP A 1 104 ? -4.114 5.107 13.871 1.00 54.97 104 TRP A O 1
ATOM 792 N N . TRP A 1 105 ? -4.120 3.767 12.070 1.00 51.56 105 TRP A N 1
ATOM 793 C CA . TRP A 1 105 ? -5.582 3.714 11.957 1.00 51.56 105 TRP A CA 1
ATOM 794 C C . TRP A 1 105 ? -6.228 2.949 13.132 1.00 51.56 105 TRP A C 1
ATOM 796 O O . TRP A 1 105 ? -7.281 3.351 13.627 1.00 51.56 105 TRP A O 1
ATOM 806 N N . GLY A 1 106 ? -5.555 1.917 13.657 1.00 54.66 106 GLY A N 1
ATOM 807 C CA . GLY A 1 106 ? -5.948 1.195 14.874 1.00 54.66 106 GLY A CA 1
ATOM 808 C C . GLY A 1 106 ? -5.884 2.038 16.156 1.00 54.66 106 GLY A C 1
ATOM 809 O O . GLY A 1 106 ? -6.756 1.907 17.007 1.00 54.66 106 GLY A O 1
ATOM 810 N N . VAL A 1 107 ? -4.923 2.965 16.270 1.00 54.12 107 VAL A N 1
ATOM 811 C CA . VAL A 1 107 ? -4.814 3.916 17.402 1.00 54.12 107 VAL A CA 1
ATOM 812 C C . VAL A 1 107 ? -5.899 5.012 17.354 1.00 54.12 107 VAL A C 1
ATOM 814 O O . VAL A 1 107 ? -6.241 5.598 18.380 1.00 54.12 107 VAL A O 1
ATOM 817 N N . GLN A 1 108 ? -6.473 5.287 16.176 1.00 53.06 108 GLN A N 1
ATOM 818 C CA . GLN A 1 108 ? -7.534 6.286 15.964 1.00 53.06 108 GLN A CA 1
ATOM 819 C C . GLN A 1 108 ? -8.947 5.783 16.287 1.00 53.06 108 GLN A C 1
ATOM 821 O O . GLN A 1 108 ? -9.834 6.612 16.480 1.00 53.06 108 GLN A O 1
ATOM 826 N N . LYS A 1 109 ? -9.183 4.467 16.366 1.00 47.91 109 LYS A N 1
ATOM 827 C CA . LYS A 1 109 ? -10.464 3.924 16.831 1.00 47.91 109 LYS A CA 1
ATOM 828 C C . LYS A 1 109 ? -10.394 3.803 18.361 1.00 47.91 109 LYS A C 1
ATOM 830 O O . LYS A 1 109 ? -9.856 2.807 18.840 1.00 47.91 109 LYS A O 1
ATOM 835 N N . PRO A 1 110 ? -10.911 4.766 19.157 1.00 44.41 110 PRO A N 1
ATOM 836 C CA . PRO A 1 110 ? -11.257 4.443 20.529 1.00 44.41 110 PRO A CA 1
ATOM 837 C C . PRO A 1 110 ? -12.277 3.309 20.429 1.00 44.41 110 PRO A C 1
ATOM 839 O O . PRO A 1 110 ? -13.362 3.485 19.868 1.00 44.41 110 PRO A O 1
ATOM 842 N N . LEU A 1 111 ? -11.874 2.118 20.863 1.00 42.47 111 LEU A N 1
ATOM 843 C CA . LEU A 1 111 ? -12.821 1.066 21.197 1.00 42.47 111 LEU A CA 1
ATOM 844 C C . LEU A 1 111 ? -13.883 1.689 22.126 1.00 42.47 111 LEU A C 1
ATOM 846 O O . LEU A 1 111 ? -13.492 2.455 23.016 1.00 42.47 111 LEU A O 1
ATOM 850 N N . PRO A 1 112 ? -15.187 1.439 21.921 1.00 47.75 112 PRO A N 1
ATOM 851 C CA . PRO A 1 112 ? -16.118 1.524 23.037 1.00 47.75 112 PRO A CA 1
ATOM 852 C C . PRO A 1 112 ? -15.710 0.537 24.140 1.00 47.75 112 PRO A C 1
ATOM 854 O O . PRO A 1 112 ? -15.163 -0.540 23.799 1.00 47.75 112 PRO A O 1
#

Sequence (112 aa):
MSRGLWKNNSALVQLLGLCPLLAVTSTATNALGLGLATTLVLTLTNLSISTLRRWTPSEIRIPIYVMIIASVVSIVQMLINAYAFGLYQSLGIFIPLIVTTVSWWGVQKPLP

Radius of gyration: 16.42 Å; Cα contacts (8 Å, |Δi|>4): 29; chains: 1; bounding box: 38×31×42 Å

Secondary structure (DSSP, 8-state):
---SSTTT-HHHHHHHHHHHHHHHTT-HHHHHHHHHHHHHHHHHHHHHHHHHTTT--TTTHHHHHHHHHHHHHHHHHHHHHTT-HHHHHHHHHHHHHHHHHHHHHHHHS---

Organism: Enterobacter cloacae (NCBI:txid550)

InterPro domains:
  IPR003667 NqrDE/RnfAE [PF02508] (2-101)

Foldseek 3Di:
DPPDPLQPDPPVLVVLVCVVVVVQVPDPVSNVVVVVLVVVLVVVLVVVCVVCVVPDDDPCVPVVSVVSSVVSVVVVLVVVVVPDVVNNVVVVVVVVVSVVSVVVVVVSDPDD

Mean predicted aligned error: 10.58 Å

pLDDT: mean 70.21, std 12.53, range [36.12, 91.38]

Solvent-accessible surface area (backbone atoms only — not comparable to full-atom values): 6781 Å² total; per-residue (Å²): 142,80,85,65,68,83,80,74,41,68,67,58,60,53,52,67,68,41,50,68,64,66,64,48,64,84,39,73,72,57,39,51,54,50,51,56,53,48,54,55,49,50,55,54,48,53,56,53,48,65,72,49,64,85,76,63,63,84,91,56,48,66,67,52,54,51,51,55,51,49,56,54,50,52,55,51,48,60,56,41,48,78,76,38,72,80,58,48,71,59,51,69,55,44,59,63,52,52,52,48,52,52,54,54,53,56,71,68,53,78,74,130